Protein AF-A0A7W1UPL9-F1 (afdb_monomer)

Mean predicted aligned error: 12.99 Å

Secondary structure (DSSP, 8-state):
------------TTSPPHHHHHHH--TTS-SSSSGGGGGSS-SS---SS-TT---TTTTSSGGGGGGT-S-GGGSTT-S----

pLDDT: mean 77.08, std 13.15, range [40.12, 90.31]

Structure (mmCIF, N/CA/C/O backbone):
data_AF-A0A7W1UPL9-F1
#
_entry.id   AF-A0A7W1UPL9-F1
#
loop_
_atom_site.group_PDB
_atom_site.id
_atom_site.type_symbol
_atom_site.label_atom_id
_atom_site.label_alt_id
_atom_site.label_comp_id
_atom_site.label_asym_id
_atom_site.label_entity_id
_atom_site.label_seq_id
_atom_site.pdbx_PDB_ins_code
_atom_site.Cartn_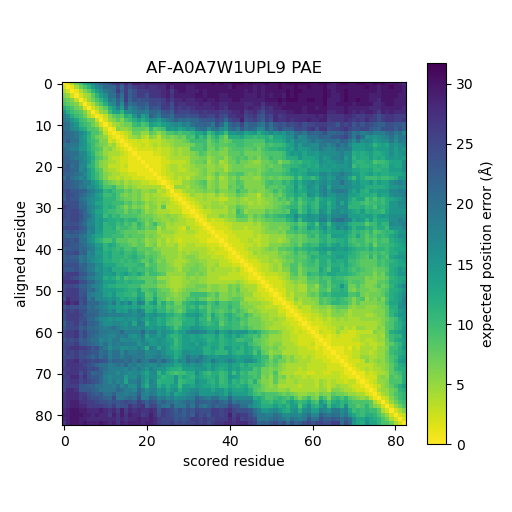x
_atom_site.Cartn_y
_atom_site.Cartn_z
_atom_site.occupancy
_atom_site.B_iso_or_equiv
_atom_site.auth_seq_id
_atom_site.auth_comp_id
_atom_site.auth_asym_id
_atom_site.auth_atom_id
_atom_site.pdbx_PDB_model_num
ATOM 1 N N . MET A 1 1 ? 17.906 -39.335 42.288 1.00 40.75 1 MET A N 1
ATOM 2 C CA . MET A 1 1 ? 18.423 -38.921 40.965 1.00 40.75 1 MET A CA 1
ATOM 3 C C . MET A 1 1 ? 17.277 -38.281 40.199 1.00 40.75 1 MET A C 1
ATOM 5 O O . MET A 1 1 ? 16.232 -38.906 40.189 1.00 40.75 1 MET A O 1
ATOM 9 N N . ARG A 1 2 ? 17.506 -37.078 39.632 1.00 42.16 2 ARG A N 1
ATOM 10 C CA . ARG A 1 2 ? 16.833 -36.444 38.467 1.00 42.16 2 ARG A CA 1
ATOM 11 C C . ARG A 1 2 ? 15.298 -36.560 38.405 1.00 42.16 2 ARG A C 1
ATOM 13 O O . ARG A 1 2 ? 14.772 -37.639 38.210 1.00 42.16 2 ARG A O 1
ATOM 20 N N . GLY A 1 3 ? 14.541 -35.482 38.580 1.00 50.34 3 GLY A N 1
ATOM 21 C CA . GLY A 1 3 ? 14.549 -34.310 37.699 1.00 50.34 3 GLY A CA 1
ATOM 22 C C . GLY A 1 3 ? 13.333 -34.430 36.775 1.00 50.34 3 GLY A C 1
ATOM 23 O O . GLY A 1 3 ? 13.289 -35.348 35.968 1.00 50.34 3 GLY A O 1
ATOM 24 N N . GLY A 1 4 ? 12.341 -33.559 36.947 1.00 40.12 4 GLY A N 1
ATOM 25 C CA . GLY A 1 4 ? 11.119 -33.525 36.143 1.00 40.12 4 GLY A CA 1
ATOM 26 C C . GLY A 1 4 ? 10.641 -32.08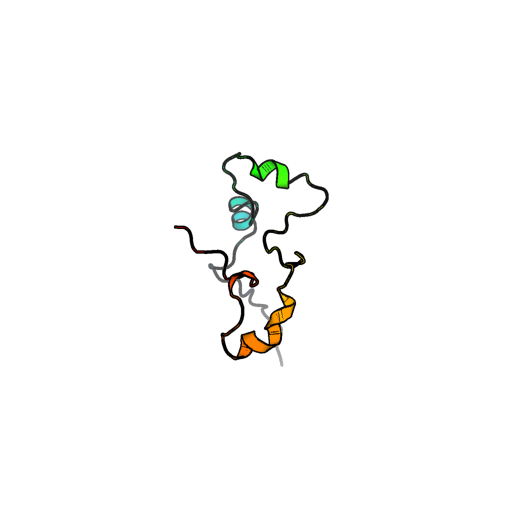3 36.060 1.00 40.12 4 GLY A C 1
ATOM 27 O O . GLY A 1 4 ? 10.381 -31.463 37.087 1.00 40.12 4 GLY A O 1
ATOM 28 N N . SER A 1 5 ? 10.686 -31.563 34.844 1.00 50.34 5 SER A N 1
ATOM 29 C CA . SER A 1 5 ? 10.645 -30.172 34.412 1.00 50.34 5 SER A CA 1
ATOM 30 C C . SER A 1 5 ? 9.447 -29.389 34.950 1.00 50.34 5 SER A C 1
ATOM 32 O O . SER A 1 5 ? 8.306 -29.811 34.807 1.00 50.34 5 SER A O 1
ATOM 34 N N . LYS A 1 6 ? 9.709 -28.223 35.550 1.00 50.28 6 LYS A N 1
ATOM 35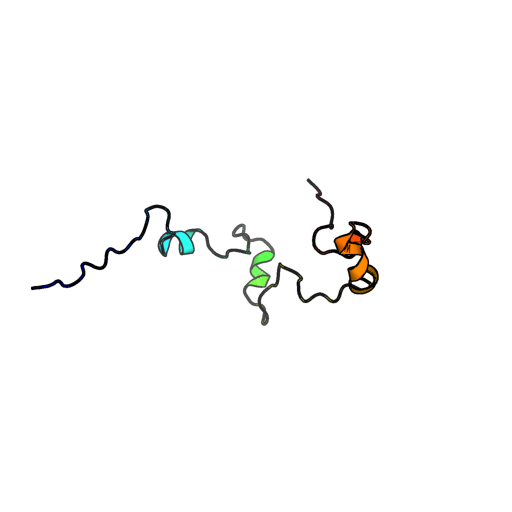 C CA . LYS A 1 6 ? 8.734 -27.131 35.529 1.00 50.28 6 LYS A CA 1
ATOM 36 C C . LYS A 1 6 ? 8.898 -26.491 34.164 1.00 50.28 6 LYS A C 1
ATOM 38 O O . LYS A 1 6 ? 9.872 -25.765 33.972 1.00 50.28 6 LYS A O 1
ATOM 43 N N . ASP A 1 7 ? 8.012 -26.819 33.237 1.00 53.53 7 ASP A N 1
ATOM 44 C CA . ASP A 1 7 ? 7.846 -26.034 32.023 1.00 53.53 7 ASP A CA 1
ATOM 45 C C . ASP A 1 7 ? 7.528 -24.605 32.483 1.00 53.53 7 ASP A C 1
ATOM 47 O O . ASP A 1 7 ? 6.525 -24.339 33.144 1.00 53.53 7 ASP A O 1
ATOM 51 N N . GLN A 1 8 ? 8.516 -23.726 32.338 1.00 58.84 8 GLN A N 1
ATOM 52 C CA . GLN A 1 8 ? 8.350 -22.299 32.548 1.00 58.84 8 GLN A CA 1
ATOM 53 C C . GLN A 1 8 ? 7.692 -21.799 31.270 1.00 58.84 8 GLN A C 1
ATOM 55 O O . GLN A 1 8 ? 8.380 -21.678 30.253 1.00 58.84 8 GLN A O 1
ATOM 60 N N . ASP A 1 9 ? 6.384 -21.557 31.316 1.00 60.12 9 ASP A N 1
ATOM 61 C CA . ASP A 1 9 ? 5.711 -20.748 30.307 1.00 60.12 9 ASP A CA 1
ATOM 62 C C . ASP A 1 9 ? 6.453 -19.405 30.248 1.00 60.12 9 ASP A C 1
ATOM 64 O O . ASP A 1 9 ? 6.373 -18.581 31.158 1.00 60.12 9 ASP A O 1
ATOM 68 N N . ASN A 1 10 ? 7.293 -19.241 29.222 1.00 64.56 10 ASN A N 1
ATOM 69 C CA . ASN A 1 10 ? 8.062 -18.028 28.942 1.00 64.56 10 ASN A CA 1
ATOM 70 C C . ASN A 1 10 ? 7.158 -17.010 28.236 1.00 64.56 10 ASN A C 1
ATOM 72 O O . ASN A 1 10 ? 7.518 -16.489 27.189 1.00 64.56 10 ASN A O 1
ATOM 76 N N . THR A 1 11 ? 5.967 -16.767 28.774 1.00 68.44 11 THR A N 1
ATOM 77 C CA . THR A 1 11 ? 5.107 -15.696 28.278 1.00 68.44 11 THR A CA 1
ATOM 78 C C . THR A 1 11 ? 5.560 -14.408 28.945 1.00 68.44 11 THR A C 1
ATOM 80 O O . THR A 1 11 ? 5.447 -14.256 30.166 1.00 68.44 11 THR A O 1
ATOM 83 N N . SER A 1 12 ? 6.161 -13.523 28.163 1.00 79.31 12 SER A N 1
ATOM 84 C CA . SER A 1 12 ? 6.537 -12.190 28.613 1.00 79.31 12 SER A CA 1
ATOM 85 C C . SER A 1 12 ? 5.296 -11.297 28.667 1.00 79.31 12 SER A C 1
ATOM 87 O O . SER A 1 12 ? 4.346 -11.511 27.923 1.00 79.31 12 SER A O 1
ATOM 89 N N . GLU A 1 13 ? 5.297 -10.266 29.516 1.00 78.12 13 GLU A N 1
ATOM 90 C CA . GLU A 1 13 ? 4.205 -9.270 29.549 1.00 78.12 13 GLU A CA 1
ATOM 91 C C . GLU A 1 13 ? 4.053 -8.504 28.220 1.00 78.12 13 GLU A C 1
ATOM 93 O O . GLU A 1 13 ? 3.085 -7.774 28.038 1.00 78.12 13 GLU A O 1
ATOM 98 N N . SER A 1 14 ? 5.010 -8.658 27.302 1.00 84.88 14 SER A N 1
ATOM 99 C CA . SER A 1 14 ? 4.983 -8.082 25.959 1.00 84.88 14 SER A CA 1
ATOM 100 C C . SER A 1 14 ? 4.258 -8.960 24.934 1.00 84.88 14 SER A C 1
ATOM 102 O O . SER A 1 14 ? 4.046 -8.507 23.810 1.00 84.88 14 SER A O 1
ATOM 104 N N . ASP A 1 15 ? 3.932 -10.209 25.273 1.00 89.38 15 ASP A N 1
ATOM 105 C CA . ASP A 1 15 ? 3.259 -11.120 24.351 1.00 89.38 15 ASP A CA 1
ATOM 106 C C . ASP A 1 15 ? 1.768 -10.774 24.280 1.00 89.38 15 ASP A C 1
ATOM 108 O O . ASP A 1 15 ? 1.101 -10.638 25.305 1.00 89.38 15 ASP A O 1
ATOM 112 N N . LEU A 1 16 ? 1.243 -10.643 23.059 1.00 86.62 16 LEU A N 1
ATOM 113 C CA . LEU A 1 16 ? -0.168 -10.336 22.836 1.00 86.62 16 LEU A CA 1
ATOM 114 C C . LEU A 1 16 ? -1.049 -11.485 23.330 1.00 86.62 16 LEU A C 1
ATOM 116 O O . LEU A 1 16 ? -0.845 -12.650 22.974 1.00 86.62 16 LEU A O 1
ATOM 120 N N . THR A 1 17 ? -2.053 -11.145 24.130 1.00 90.12 17 THR A N 1
ATOM 121 C CA . THR A 1 17 ? -3.090 -12.076 24.566 1.00 90.12 17 THR A CA 1
ATOM 122 C C . THR A 1 17 ? -4.191 -12.202 23.512 1.00 90.12 17 THR A C 1
ATOM 124 O O 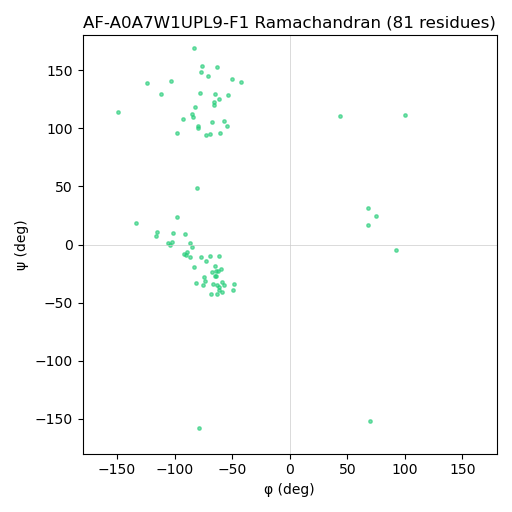. THR A 1 17 ? -4.267 -11.425 22.560 1.00 90.12 17 THR A O 1
ATOM 127 N N . GLN A 1 18 ? -5.078 -13.185 23.685 1.00 87.81 18 GLN A N 1
ATOM 128 C CA . GLN A 1 18 ? -6.251 -13.310 22.817 1.00 87.81 18 GLN A CA 1
ATOM 129 C C . GLN A 1 18 ? -7.161 -12.078 22.920 1.00 87.81 18 GLN A C 1
ATOM 131 O O . GLN A 1 18 ? -7.636 -11.600 21.898 1.00 87.81 18 GLN A O 1
ATOM 136 N N . ASP A 1 19 ? -7.330 -11.526 24.126 1.00 88.81 19 ASP A N 1
ATOM 137 C CA . ASP A 1 19 ? -8.116 -10.307 24.338 1.00 88.81 19 ASP A CA 1
ATOM 138 C C . ASP A 1 19 ? -7.488 -9.100 23.611 1.00 88.81 19 ASP A C 1
ATOM 140 O O . ASP A 1 19 ? -8.209 -8.256 23.082 1.00 88.81 19 ASP A O 1
ATOM 144 N N . ASP A 1 20 ? -6.151 -9.028 23.536 1.00 89.25 20 ASP A N 1
ATOM 145 C CA . ASP A 1 20 ? -5.449 -7.970 22.795 1.00 89.25 20 ASP A CA 1
ATOM 146 C C . ASP A 1 20 ? -5.658 -8.101 21.283 1.00 89.25 20 ASP A C 1
ATOM 148 O O . ASP A 1 20 ? -5.891 -7.103 20.602 1.00 89.25 20 ASP A O 1
ATOM 152 N N . LEU A 1 21 ? -5.594 -9.326 20.752 1.00 86.62 21 LEU A N 1
ATOM 153 C CA . LEU A 1 21 ? -5.864 -9.599 19.337 1.00 86.62 21 LEU A CA 1
ATOM 154 C C . LEU A 1 21 ? -7.311 -9.252 18.972 1.00 86.62 21 LEU A C 1
ATOM 156 O O . LEU A 1 21 ? -7.549 -8.622 17.944 1.00 86.62 21 LEU A O 1
ATOM 160 N N . ASP A 1 22 ? -8.262 -9.599 19.837 1.00 85.69 22 ASP A N 1
ATOM 161 C CA . ASP A 1 22 ? -9.678 -9.295 19.635 1.00 85.69 22 ASP A CA 1
ATOM 162 C C . ASP A 1 22 ? -9.945 -7.778 19.701 1.00 85.69 22 ASP A C 1
ATOM 164 O O . ASP A 1 22 ? -10.787 -7.262 18.966 1.00 85.69 22 ASP A O 1
ATOM 168 N N . ALA A 1 23 ? -9.205 -7.043 20.541 1.00 87.12 23 ALA A N 1
ATOM 169 C CA . ALA A 1 23 ? -9.280 -5.584 20.625 1.00 87.12 23 ALA A CA 1
ATOM 170 C C . ALA A 1 23 ? -8.615 -4.866 19.436 1.00 87.12 23 ALA A C 1
ATOM 172 O O . ALA A 1 23 ? -9.043 -3.770 19.070 1.00 87.12 23 ALA A O 1
ATOM 173 N N . LEU A 1 24 ? -7.569 -5.459 18.850 1.00 85.81 24 LEU A N 1
ATOM 174 C CA . LEU A 1 24 ? -6.881 -4.939 17.663 1.00 85.81 24 LEU A CA 1
ATOM 175 C C . LEU A 1 24 ? -7.690 -5.138 16.379 1.00 85.81 24 LEU A C 1
ATOM 177 O O . LEU A 1 24 ? -7.538 -4.348 15.450 1.00 85.81 24 LEU A O 1
ATOM 181 N N . GLY A 1 25 ? -8.543 -6.162 16.329 1.00 82.19 25 GLY A N 1
ATOM 182 C CA . GLY A 1 25 ? -9.355 -6.462 15.157 1.00 82.19 25 GLY A CA 1
ATOM 183 C C . GLY A 1 25 ? -8.533 -6.974 13.970 1.00 82.19 25 GLY A C 1
ATOM 184 O O . GLY A 1 25 ? -7.487 -7.612 14.112 1.00 82.19 25 GL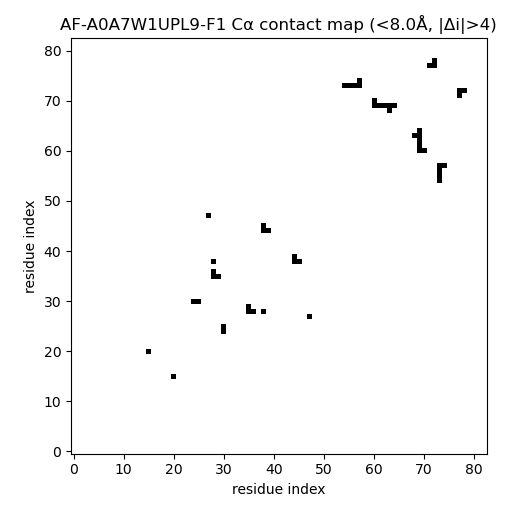Y A O 1
ATOM 185 N N . SER A 1 26 ? -9.044 -6.726 12.769 1.00 79.81 26 SER A N 1
ATOM 186 C CA . SER A 1 26 ? -8.439 -7.126 11.499 1.00 79.81 26 SER A CA 1
ATOM 187 C C . SER A 1 26 ? -7.112 -6.393 11.264 1.00 79.81 26 SER A C 1
ATOM 189 O O . SER A 1 26 ? -7.088 -5.170 11.196 1.00 79.81 26 SER A O 1
ATOM 191 N N . LYS A 1 27 ? -6.005 -7.123 11.078 1.00 77.06 27 LYS A N 1
ATOM 192 C CA . LYS A 1 27 ? -4.664 -6.529 10.898 1.00 77.06 27 LYS A CA 1
ATOM 193 C C . LYS A 1 27 ? -4.560 -5.549 9.717 1.00 77.06 27 LYS A C 1
ATOM 195 O O . LYS A 1 27 ? -3.812 -4.582 9.812 1.00 77.06 27 LYS A O 1
ATOM 200 N N . ASP A 1 28 ? -5.288 -5.810 8.635 1.00 77.75 28 ASP A N 1
ATOM 201 C CA . ASP A 1 28 ? -5.156 -5.080 7.367 1.00 77.75 28 ASP A CA 1
ATOM 202 C C . ASP A 1 28 ? -6.415 -4.281 6.980 1.00 77.75 28 ASP A C 1
ATOM 204 O O . ASP A 1 28 ? -6.512 -3.803 5.855 1.00 77.75 28 ASP A O 1
ATOM 208 N N . LEU A 1 29 ? -7.390 -4.138 7.888 1.00 82.44 29 LEU A N 1
ATOM 209 C CA . LEU A 1 29 ? -8.613 -3.367 7.635 1.00 82.44 29 LEU A CA 1
ATOM 210 C C . LEU A 1 29 ? -8.772 -2.283 8.690 1.00 82.44 29 LEU A C 1
ATOM 212 O O . LEU A 1 29 ? -8.547 -2.523 9.878 1.00 82.44 29 LEU A O 1
ATOM 216 N N . SER A 1 30 ? -9.187 -1.092 8.266 1.00 82.69 30 SER A N 1
ATOM 217 C CA . SER A 1 30 ? -9.580 -0.065 9.220 1.00 82.69 30 SER A CA 1
ATOM 218 C C . SER A 1 30 ? -10.911 -0.437 9.889 1.00 82.69 30 SER A C 1
ATOM 220 O O . SER A 1 30 ? -11.790 -1.042 9.285 1.00 82.69 30 SER A O 1
ATOM 222 N N . MET A 1 31 ? -11.057 -0.089 11.171 1.00 80.19 31 MET A N 1
ATOM 223 C CA . MET A 1 31 ? -12.307 -0.269 11.931 1.00 80.19 31 MET A CA 1
ATOM 224 C C . MET A 1 31 ? -13.138 1.025 11.984 1.00 80.19 31 MET A C 1
ATOM 226 O O . MET A 1 31 ? -13.896 1.246 12.931 1.00 80.19 31 MET A O 1
ATOM 230 N N . ASP A 1 32 ? -12.957 1.935 11.024 1.00 86.25 32 ASP A N 1
ATOM 231 C CA . ASP A 1 32 ? -13.657 3.227 11.004 1.00 86.25 32 ASP A CA 1
ATOM 232 C C . ASP A 1 32 ? -15.054 3.157 10.356 1.00 86.25 32 ASP A C 1
ATOM 234 O O . ASP A 1 32 ? -15.798 4.143 10.383 1.00 86.25 32 ASP A O 1
ATOM 238 N N . GLY A 1 33 ? -15.434 1.974 9.854 1.00 81.81 33 GLY A N 1
ATOM 239 C CA . GLY A 1 33 ? -16.696 1.725 9.162 1.00 81.81 33 GLY A CA 1
ATOM 240 C C . GLY A 1 33 ? -16.736 2.290 7.740 1.00 81.81 33 GLY A C 1
ATOM 241 O O . GLY A 1 33 ? -17.822 2.626 7.260 1.00 81.81 33 GLY A O 1
ATOM 242 N N . GLY A 1 34 ? -15.573 2.465 7.110 1.00 85.31 34 GLY A N 1
ATOM 243 C CA . GLY A 1 34 ? -15.418 2.863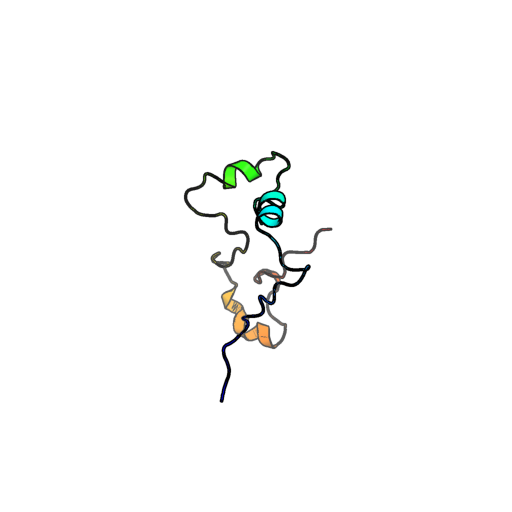 5.716 1.00 85.31 34 GLY A CA 1
ATOM 244 C C . GLY A 1 34 ? -15.621 1.725 4.711 1.00 85.31 34 GLY A C 1
ATOM 245 O O . GLY A 1 34 ? -16.265 0.713 4.987 1.00 85.31 34 GLY A O 1
ATOM 246 N N . ASP A 1 35 ? -15.061 1.915 3.516 1.00 85.00 35 ASP A N 1
ATOM 247 C CA . ASP A 1 35 ? -15.243 1.011 2.369 1.00 85.00 35 ASP A CA 1
ATOM 248 C C . ASP A 1 35 ? -14.480 -0.325 2.531 1.00 85.00 35 ASP A C 1
ATOM 250 O O . ASP A 1 35 ? -14.742 -1.294 1.819 1.00 85.00 35 ASP A O 1
ATOM 254 N N . ASP A 1 36 ? -13.551 -0.398 3.486 1.00 84.31 36 ASP A N 1
ATOM 255 C CA . ASP A 1 36 ? -12.709 -1.564 3.773 1.00 84.31 36 ASP A CA 1
ATOM 256 C C . ASP A 1 36 ? -13.525 -2.782 4.244 1.00 84.31 36 ASP A C 1
ATOM 258 O O . ASP A 1 36 ? -13.083 -3.921 4.093 1.00 84.31 36 ASP A O 1
ATOM 262 N N . GLU A 1 37 ? -14.728 -2.565 4.783 1.00 84.38 37 GLU A N 1
ATOM 263 C CA . GLU A 1 37 ? -15.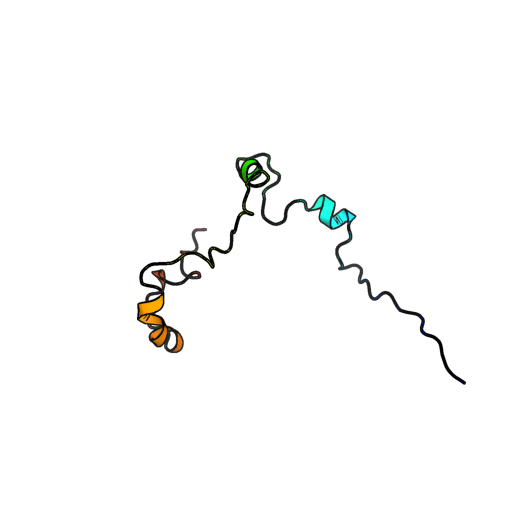641 -3.622 5.241 1.00 84.38 37 GLU A CA 1
ATOM 264 C C . GLU A 1 37 ? -16.009 -4.595 4.108 1.00 84.38 37 GLU A C 1
ATOM 266 O O . GLU A 1 37 ? -16.136 -5.801 4.329 1.00 84.38 37 GLU A O 1
ATOM 271 N N . ASP A 1 38 ? -16.088 -4.108 2.865 1.00 85.69 38 ASP A N 1
ATOM 272 C CA . ASP A 1 38 ? -16.381 -4.939 1.691 1.00 85.69 38 ASP A CA 1
ATOM 273 C C . ASP A 1 38 ? -15.265 -5.971 1.413 1.00 85.69 38 ASP A C 1
ATOM 275 O O . ASP A 1 38 ? -15.479 -6.971 0.718 1.00 85.69 38 ASP A O 1
ATOM 279 N N . LEU A 1 39 ? -14.064 -5.768 1.970 1.00 86.12 39 LEU A N 1
ATOM 280 C CA . LEU A 1 39 ? -12.939 -6.697 1.852 1.00 86.12 39 LEU A CA 1
ATOM 281 C C . LEU A 1 39 ? -13.069 -7.920 2.773 1.00 86.12 39 LEU A C 1
ATOM 283 O O . LEU A 1 39 ? -12.303 -8.869 2.597 1.00 86.12 39 LEU A O 1
ATOM 287 N N . LEU A 1 40 ? -14.021 -7.936 3.715 1.00 82.94 40 LEU A N 1
ATOM 288 C CA . LEU A 1 40 ? -14.272 -9.078 4.605 1.00 82.94 40 LEU A CA 1
ATOM 289 C C . LEU A 1 40 ? -14.998 -10.234 3.901 1.00 82.94 40 LEU A C 1
ATOM 291 O O . LEU A 1 40 ? -14.712 -11.398 4.176 1.00 82.94 40 LEU A O 1
ATOM 295 N N . ASP A 1 41 ? -15.903 -9.918 2.971 1.00 84.38 41 ASP A N 1
ATOM 296 C CA . ASP A 1 41 ? -16.839 -10.880 2.366 1.00 84.38 41 ASP A CA 1
ATOM 297 C C . ASP A 1 41 ? -16.423 -11.363 0.960 1.00 84.38 41 ASP A C 1
ATOM 299 O O . ASP A 1 41 ? -17.185 -12.035 0.255 1.00 84.38 41 ASP A O 1
ATOM 303 N N . ARG A 1 42 ? -15.203 -11.047 0.516 1.00 86.75 42 ARG A N 1
ATOM 304 C CA . ARG A 1 42 ? -14.685 -11.489 -0.791 1.00 86.75 42 ARG A CA 1
ATOM 305 C C . ARG A 1 42 ? -14.240 -12.955 -0.777 1.00 86.75 42 ARG A C 1
ATOM 307 O O . ARG A 1 42 ? -13.716 -13.465 0.205 1.00 86.75 42 ARG A O 1
ATOM 314 N N . GLU A 1 43 ? -14.377 -13.624 -1.924 1.00 88.25 43 GLU A N 1
ATOM 315 C CA . GLU A 1 43 ? -13.977 -15.033 -2.104 1.00 88.25 43 GLU A CA 1
ATOM 316 C C . GLU A 1 43 ? -12.472 -15.265 -1.885 1.00 88.25 43 GLU A C 1
ATOM 318 O O . GLU A 1 43 ? -12.059 -16.287 -1.340 1.00 88.25 43 GLU A O 1
ATOM 323 N N . HIS A 1 44 ? -11.650 -14.303 -2.300 1.00 83.88 44 HIS A N 1
ATOM 324 C CA . HIS A 1 44 ? -10.197 -14.349 -2.161 1.00 83.88 44 HIS A CA 1
ATOM 325 C C . HIS A 1 44 ? -9.748 -13.306 -1.162 1.00 83.88 44 HIS A C 1
ATOM 327 O O . HIS A 1 44 ? -10.099 -12.155 -1.364 1.00 83.88 44 HIS A O 1
ATOM 333 N N . ALA A 1 45 ? -8.938 -13.660 -0.165 1.00 82.94 45 ALA A N 1
ATOM 334 C CA . ALA A 1 45 ? -8.371 -12.685 0.766 1.00 82.94 45 ALA A CA 1
ATOM 335 C C . ALA A 1 45 ? -7.725 -11.499 0.023 1.00 82.94 45 ALA A C 1
ATOM 337 O O . ALA A 1 45 ? -7.136 -11.669 -1.048 1.00 82.94 45 ALA A O 1
ATOM 338 N N . ALA A 1 46 ? -7.870 -10.294 0.576 1.00 81.44 46 ALA A N 1
ATOM 339 C CA . ALA A 1 46 ? -7.201 -9.120 0.036 1.00 81.44 46 ALA A CA 1
ATOM 340 C C . ALA A 1 46 ? -5.681 -9.280 0.202 1.00 81.44 46 ALA A C 1
ATOM 342 O O . ALA A 1 46 ? -5.192 -9.437 1.319 1.00 81.44 46 ALA A O 1
ATOM 343 N N . ASP A 1 47 ? -4.948 -9.266 -0.912 1.00 83.81 47 ASP A N 1
ATOM 344 C CA . ASP A 1 47 ? -3.490 -9.193 -0.907 1.00 83.81 47 ASP A CA 1
ATOM 345 C C . ASP A 1 47 ? -3.061 -7.727 -1.000 1.00 83.81 47 ASP A C 1
ATOM 347 O O . ASP A 1 47 ? -3.210 -7.088 -2.043 1.00 83.81 47 ASP A O 1
ATOM 351 N N . PHE A 1 48 ? -2.543 -7.199 0.106 1.00 81.88 48 PHE A N 1
ATOM 352 C CA . PHE A 1 48 ? -1.993 -5.846 0.178 1.00 81.88 48 PHE A CA 1
ATOM 353 C C . PHE A 1 48 ? -0.499 -5.795 -0.170 1.00 81.88 48 PHE A C 1
ATOM 355 O O . PHE A 1 48 ? 0.064 -4.707 -0.251 1.00 81.88 48 PHE A O 1
ATOM 362 N N . SER A 1 49 ? 0.150 -6.950 -0.368 1.00 81.25 49 SER A N 1
ATOM 363 C CA . SER A 1 49 ? 1.571 -7.020 -0.722 1.00 81.25 49 SER A CA 1
ATOM 364 C C . SER A 1 49 ? 1.815 -6.794 -2.212 1.00 81.25 49 SER A C 1
ATOM 366 O O . SER A 1 49 ? 2.831 -6.210 -2.574 1.00 81.25 49 SER A O 1
ATOM 368 N N . GLY A 1 50 ? 0.884 -7.222 -3.075 1.00 77.50 50 GLY A N 1
ATOM 369 C CA . GLY A 1 50 ? 1.014 -7.076 -4.525 1.00 77.50 50 GLY A CA 1
ATOM 370 C C . GLY A 1 50 ? 2.129 -7.932 -5.133 1.00 77.50 50 GLY A C 1
ATOM 371 O O . GLY A 1 50 ? 2.526 -7.672 -6.265 1.00 77.50 50 GLY A O 1
ATOM 372 N N . ASN A 1 51 ? 2.622 -8.942 -4.407 1.00 77.06 51 ASN A N 1
ATOM 373 C CA . ASN A 1 51 ? 3.733 -9.800 -4.837 1.00 77.06 51 ASN A CA 1
ATOM 374 C C . ASN A 1 51 ? 3.399 -10.650 -6.072 1.00 77.06 51 ASN A C 1
ATOM 376 O O . ASN A 1 51 ? 4.296 -11.016 -6.823 1.00 77.06 51 ASN A O 1
ATOM 380 N N . ASP A 1 52 ? 2.117 -10.958 -6.280 1.00 78.31 52 ASP A N 1
ATOM 381 C CA . ASP A 1 52 ? 1.645 -11.775 -7.403 1.00 78.31 52 ASP A CA 1
ATOM 382 C C . ASP A 1 52 ? 1.266 -10.925 -8.639 1.00 78.31 52 ASP A C 1
ATOM 384 O O . ASP A 1 52 ? 0.655 -11.431 -9.586 1.00 78.31 52 ASP A O 1
ATOM 388 N N . LEU A 1 53 ? 1.575 -9.621 -8.642 1.00 78.56 53 LEU A N 1
ATOM 389 C CA . LEU A 1 53 ? 1.325 -8.740 -9.783 1.00 78.56 53 LEU A CA 1
ATOM 390 C C . LEU A 1 53 ? 2.447 -8.872 -10.820 1.00 78.56 53 LEU A C 1
ATOM 392 O O . LEU A 1 53 ? 3.594 -8.536 -10.554 1.00 78.56 53 LEU A O 1
ATOM 396 N N . ASP A 1 54 ? 2.087 -9.307 -12.025 1.00 79.00 54 ASP A N 1
ATOM 397 C CA . ASP A 1 54 ? 2.978 -9.334 -13.188 1.00 79.00 54 ASP A CA 1
ATOM 398 C C . ASP A 1 54 ? 3.190 -7.894 -13.700 1.00 79.00 54 ASP A C 1
ATOM 400 O O . ASP A 1 54 ? 2.336 -7.338 -14.404 1.00 79.00 54 ASP A O 1
ATOM 404 N N . VAL A 1 55 ? 4.268 -7.242 -13.246 1.00 77.19 55 VAL A N 1
ATOM 405 C CA . VAL A 1 55 ? 4.623 -5.861 -13.607 1.00 77.19 55 VAL A CA 1
ATOM 406 C C . VAL A 1 55 ? 5.409 -5.887 -14.925 1.00 77.19 55 VAL A C 1
ATOM 408 O O . VAL A 1 55 ? 6.534 -6.376 -14.966 1.00 77.19 55 VAL A O 1
ATOM 411 N N . PRO A 1 56 ? 4.862 -5.361 -16.037 1.00 80.12 56 PRO A N 1
ATOM 412 C CA . PRO A 1 56 ? 5.543 -5.439 -17.322 1.00 80.12 56 PRO A CA 1
ATOM 413 C C . PRO A 1 56 ? 6.883 -4.708 -17.280 1.00 80.12 56 PRO A C 1
ATOM 415 O O . PRO A 1 56 ? 6.916 -3.512 -17.012 1.00 80.12 56 PRO A O 1
ATOM 418 N N . GLY A 1 57 ? 7.960 -5.409 -17.629 1.00 79.19 57 GLY A N 1
ATOM 419 C CA . GLY A 1 57 ? 9.302 -4.833 -17.656 1.00 79.19 57 GLY A CA 1
ATOM 420 C C . GLY A 1 57 ? 10.100 -5.005 -16.366 1.00 79.19 57 GLY A C 1
ATOM 421 O O . GLY A 1 57 ? 11.283 -4.705 -16.406 1.00 79.19 57 GLY A O 1
ATOM 422 N N . SER A 1 58 ? 9.509 -5.558 -15.298 1.00 80.81 58 SER A N 1
ATOM 423 C CA . SER A 1 58 ? 10.200 -5.790 -14.019 1.00 80.81 58 SER A CA 1
ATOM 424 C C . SER A 1 58 ? 11.268 -6.873 -14.045 1.00 80.81 58 SER A C 1
ATOM 426 O O . SER A 1 58 ? 11.952 -7.030 -13.057 1.00 80.81 58 SER A O 1
ATOM 428 N N . GLU A 1 59 ? 11.356 -7.654 -15.124 1.00 85.19 59 GLU A N 1
ATOM 429 C CA . GLU A 1 59 ? 12.374 -8.698 -15.319 1.00 85.19 59 GLU A CA 1
ATOM 430 C C . GLU A 1 59 ? 13.457 -8.287 -16.338 1.00 85.19 59 GLU A C 1
ATOM 432 O O . GLU A 1 59 ? 14.314 -9.087 -16.719 1.00 85.19 59 GLU A O 1
ATOM 437 N N . LEU A 1 60 ? 1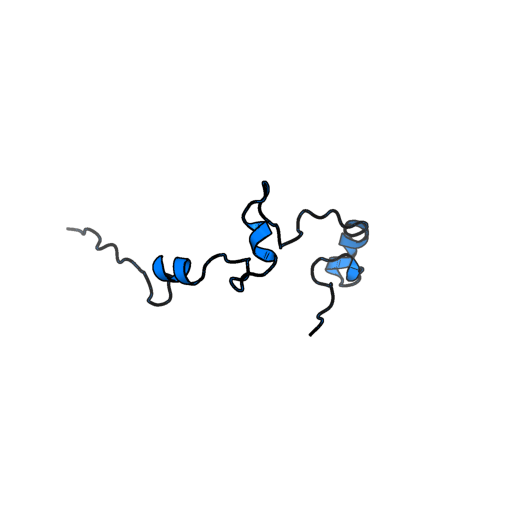3.377 -7.069 -16.894 1.00 88.00 60 LEU A N 1
ATOM 438 C CA . LEU A 1 60 ? 14.258 -6.640 -17.989 1.00 88.00 60 LEU A CA 1
ATOM 439 C C . LEU A 1 60 ? 15.621 -6.132 -17.507 1.00 88.00 60 LEU A C 1
ATOM 441 O O . LEU A 1 60 ? 16.554 -6.073 -18.311 1.00 88.00 60 LEU A O 1
ATOM 445 N N . ASP A 1 61 ? 15.717 -5.769 -16.236 1.00 82.44 61 ASP A N 1
ATOM 446 C CA . ASP A 1 61 ? 16.842 -5.108 -15.582 1.00 82.44 61 ASP A CA 1
ATOM 447 C C . ASP A 1 61 ? 17.217 -5.747 -14.232 1.00 82.44 61 ASP A C 1
ATOM 449 O O . ASP A 1 61 ? 17.989 -5.163 -13.476 1.00 82.44 61 ASP A O 1
ATOM 453 N N . ASP A 1 62 ? 16.785 -6.992 -13.985 1.00 87.06 62 ASP A N 1
ATOM 454 C CA . ASP A 1 62 ? 17.196 -7.817 -12.831 1.00 87.06 62 ASP A CA 1
ATOM 455 C C . ASP A 1 62 ? 18.725 -7.857 -12.658 1.00 87.06 62 ASP A C 1
ATOM 457 O O . ASP A 1 62 ? 19.258 -7.821 -11.549 1.00 87.06 62 ASP A O 1
ATOM 461 N N . ASP A 1 63 ? 19.457 -7.930 -13.775 1.00 90.31 63 ASP A N 1
ATOM 462 C CA . ASP A 1 63 ? 20.923 -7.969 -13.780 1.00 90.31 63 ASP A CA 1
ATOM 463 C C . ASP A 1 63 ? 21.546 -6.641 -13.297 1.00 90.31 63 ASP A C 1
ATOM 465 O O . ASP A 1 63 ? 22.691 -6.627 -12.829 1.00 90.31 63 ASP A O 1
ATOM 469 N N . ASP A 1 64 ? 20.810 -5.531 -13.407 1.00 88.69 64 ASP A N 1
ATOM 470 C CA . ASP A 1 64 ? 21.249 -4.193 -13.014 1.00 88.69 64 ASP A CA 1
ATOM 471 C C . ASP A 1 64 ? 20.898 -3.859 -11.544 1.00 88.69 64 ASP A C 1
ATOM 473 O O . ASP A 1 64 ? 21.462 -2.901 -11.001 1.00 88.69 64 ASP A O 1
ATOM 477 N N . GLU A 1 65 ? 20.096 -4.695 -10.859 1.00 86.44 65 GLU A N 1
ATOM 478 C CA . GLU A 1 65 ? 19.771 -4.556 -9.425 1.00 86.44 65 GLU A CA 1
ATOM 479 C C . GLU A 1 65 ? 21.023 -4.595 -8.533 1.00 86.44 65 GLU A C 1
ATOM 481 O O . GLU A 1 65 ? 21.163 -3.829 -7.576 1.00 86.44 65 GLU A O 1
ATOM 486 N N . GLU A 1 66 ? 21.983 -5.483 -8.835 1.00 86.44 66 GLU A N 1
ATOM 487 C CA . GLU A 1 66 ? 23.199 -5.633 -8.016 1.00 86.44 66 GLU A CA 1
ATOM 488 C C . GLU A 1 66 ? 24.052 -4.351 -8.028 1.00 86.44 66 GLU A C 1
ATOM 490 O O . GLU A 1 66 ? 24.797 -4.069 -7.081 1.00 86.44 66 GLU A O 1
ATOM 495 N N . ILE A 1 67 ? 23.946 -3.565 -9.101 1.00 89.38 67 ILE A N 1
ATOM 496 C CA . ILE A 1 67 ? 24.738 -2.354 -9.316 1.00 89.38 67 ILE A CA 1
ATOM 497 C C . ILE A 1 67 ? 23.950 -1.062 -9.068 1.00 89.38 67 ILE A C 1
ATOM 499 O O . ILE A 1 67 ? 24.545 0.016 -9.173 1.00 89.38 67 ILE A O 1
ATOM 503 N N . GLY A 1 68 ? 22.664 -1.147 -8.710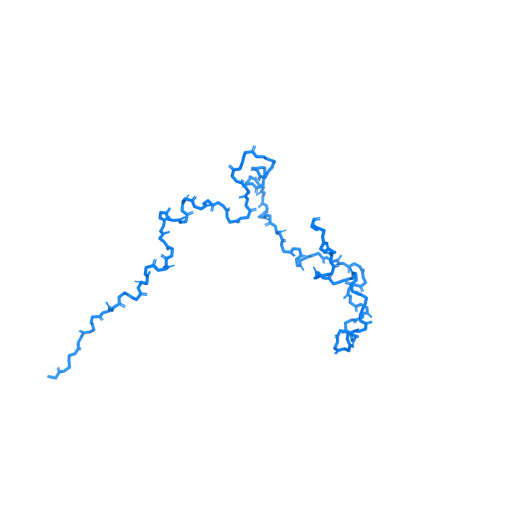 1.00 82.88 68 GLY A N 1
ATOM 504 C CA . GLY A 1 68 ? 21.816 0.016 -8.442 1.00 82.88 68 GLY A CA 1
ATOM 505 C C . GLY A 1 68 ? 21.532 0.846 -9.697 1.00 82.88 68 GLY A C 1
ATOM 506 O O . GLY A 1 68 ? 21.545 2.076 -9.625 1.00 82.88 68 GLY A O 1
ATOM 507 N N . SER A 1 69 ? 21.464 0.205 -10.868 1.00 87.00 69 SER A N 1
ATOM 508 C CA . SER A 1 69 ? 21.212 0.858 -12.166 1.00 87.00 69 SER A CA 1
ATOM 509 C C . SER A 1 69 ? 19.906 0.410 -12.820 1.00 87.00 69 SER A C 1
ATOM 511 O O . SER A 1 69 ? 19.652 0.781 -13.966 1.00 87.00 69 SER A O 1
ATOM 513 N N . GLU A 1 70 ? 19.106 -0.366 -12.097 1.00 86.94 70 GLU A N 1
ATOM 514 C CA . GLU A 1 70 ? 17.765 -0.772 -12.477 1.00 86.94 70 GLU A CA 1
ATOM 515 C C . GLU A 1 70 ? 16.805 0.431 -12.588 1.00 86.94 70 GLU A C 1
ATOM 517 O O . GLU A 1 70 ? 16.985 1.480 -11.959 1.00 86.94 70 GLU A O 1
ATOM 522 N N . ASP A 1 71 ? 15.782 0.298 -13.427 1.00 84.56 71 ASP A N 1
ATOM 523 C CA . ASP A 1 71 ? 14.641 1.198 -13.519 1.00 84.56 71 ASP A CA 1
ATOM 524 C C . ASP A 1 71 ? 13.792 1.051 -12.258 1.00 84.56 71 ASP A C 1
ATOM 526 O O . ASP A 1 71 ? 12.915 0.193 -12.149 1.00 84.56 71 ASP A O 1
ATOM 530 N N . GLU A 1 72 ? 14.060 1.935 -11.298 1.00 82.75 72 GLU A N 1
ATOM 531 C CA . GLU A 1 72 ? 13.414 1.945 -9.991 1.00 82.75 72 GLU A CA 1
ATOM 532 C C . GLU A 1 72 ? 11.879 1.834 -10.088 1.00 82.75 72 GLU A C 1
ATOM 534 O O . GLU A 1 72 ? 11.279 1.174 -9.245 1.00 82.75 72 GLU A O 1
ATOM 539 N N . GLU A 1 73 ? 11.231 2.402 -11.113 1.00 80.69 73 GLU A N 1
ATOM 540 C CA . GLU A 1 73 ? 9.767 2.370 -11.292 1.00 80.69 73 GLU A CA 1
ATOM 541 C C . GLU A 1 73 ? 9.187 0.954 -11.478 1.00 80.69 73 GLU A C 1
ATOM 543 O O . GLU A 1 73 ? 8.003 0.739 -11.190 1.00 80.69 73 GLU A O 1
ATOM 548 N N . ASN A 1 74 ? 9.995 -0.016 -11.921 1.00 78.56 74 ASN A N 1
ATOM 549 C CA . ASN A 1 74 ? 9.568 -1.408 -12.074 1.00 78.56 74 ASN A CA 1
ATOM 550 C C . ASN A 1 74 ? 9.725 -2.234 -10.786 1.00 78.56 74 ASN A C 1
ATOM 552 O O . ASN A 1 74 ? 9.327 -3.399 -10.759 1.00 78.56 74 ASN A O 1
ATOM 556 N N . ASN A 1 75 ? 10.196 -1.615 -9.697 1.00 76.12 75 ASN A N 1
ATOM 557 C CA . ASN A 1 75 ? 10.400 -2.268 -8.410 1.00 76.12 75 ASN A CA 1
ATOM 558 C C . ASN A 1 75 ? 9.303 -1.925 -7.396 1.00 76.12 75 ASN A C 1
ATOM 560 O O . ASN A 1 75 ? 8.874 -0.777 -7.246 1.00 76.12 75 ASN A O 1
ATOM 564 N N . SER A 1 76 ? 8.886 -2.926 -6.612 1.00 69.75 76 SER A N 1
ATOM 565 C CA . SER A 1 76 ? 7.797 -2.806 -5.626 1.00 69.75 76 SER A CA 1
ATOM 566 C C . SER A 1 76 ? 8.045 -1.754 -4.538 1.00 69.75 76 SER A C 1
ATOM 568 O O . SER A 1 76 ? 7.100 -1.290 -3.902 1.00 69.75 76 SER A O 1
ATOM 570 N N . TYR A 1 77 ? 9.303 -1.373 -4.311 1.00 65.12 77 TYR A N 1
ATOM 571 C CA . TYR A 1 77 ? 9.719 -0.439 -3.264 1.00 65.12 77 TYR A CA 1
ATOM 572 C C . TYR A 1 77 ? 9.786 1.033 -3.704 1.00 65.12 77 TYR A C 1
ATOM 574 O O . TYR A 1 77 ? 9.946 1.898 -2.844 1.00 65.12 77 TYR A O 1
ATOM 582 N N . SER A 1 78 ? 9.637 1.339 -4.999 1.00 65.81 78 SER A N 1
ATOM 583 C CA . SER A 1 78 ? 9.902 2.688 -5.540 1.00 65.81 78 SER A CA 1
ATOM 584 C C . SER A 1 78 ? 8.658 3.526 -5.822 1.00 65.81 78 SER A C 1
ATOM 586 O O . SER A 1 78 ? 8.763 4.662 -6.284 1.00 65.81 78 SER A O 1
ATOM 588 N N . ARG A 1 79 ? 7.456 3.013 -5.534 1.00 62.50 79 ARG A N 1
ATOM 589 C CA . ARG A 1 79 ? 6.232 3.816 -5.646 1.00 62.50 79 ARG A CA 1
ATOM 590 C C . ARG A 1 79 ? 6.263 4.914 -4.583 1.00 62.50 79 ARG A C 1
ATOM 592 O O . ARG A 1 79 ? 6.103 4.640 -3.400 1.00 62.50 79 ARG A O 1
ATOM 599 N N . GLY A 1 80 ? 6.530 6.135 -5.048 1.00 57.38 80 GLY A N 1
ATOM 600 C CA . GLY A 1 80 ? 6.960 7.285 -4.258 1.00 57.38 80 GLY A CA 1
ATOM 601 C C . GLY A 1 80 ? 6.260 7.508 -2.916 1.00 57.38 80 GLY A C 1
ATOM 602 O O . GLY A 1 80 ? 5.040 7.423 -2.792 1.00 57.38 80 GLY A O 1
ATOM 603 N N . ASP A 1 81 ? 7.076 7.887 -1.933 1.00 54.12 81 ASP A N 1
ATOM 604 C CA . ASP A 1 81 ? 6.673 8.426 -0.637 1.00 54.12 81 ASP A CA 1
ATOM 605 C C . ASP A 1 81 ? 5.869 9.723 -0.854 1.00 54.12 81 ASP A C 1
ATOM 607 O O . ASP A 1 81 ? 6.419 10.802 -1.093 1.00 54.12 81 ASP A O 1
ATOM 611 N N . THR A 1 82 ? 4.539 9.620 -0.868 1.00 50.81 82 THR A N 1
ATOM 612 C CA . THR A 1 82 ? 3.657 10.786 -0.785 1.00 50.81 82 THR A CA 1
ATOM 613 C C . THR A 1 82 ? 3.202 10.950 0.659 1.00 50.81 82 THR A C 1
ATOM 615 O O . THR A 1 82 ? 2.238 10.309 1.077 1.00 50.81 82 THR A O 1
ATOM 618 N N . ASN A 1 83 ? 3.901 11.812 1.401 1.00 43.59 83 ASN A N 1
ATOM 619 C CA . ASN A 1 83 ? 3.460 12.351 2.692 1.00 43.59 83 ASN A CA 1
ATOM 620 C C . ASN A 1 83 ? 2.331 13.378 2.535 1.00 43.59 83 ASN A C 1
ATOM 622 O O . ASN A 1 83 ? 2.565 14.399 1.843 1.00 43.59 83 ASN A O 1
#

Solvent-accessible surface area (backbone atoms only — not comparable to full-atom values): 5970 Å² total; per-residue (Å²): 131,84,89,82,82,77,82,71,80,83,74,54,96,84,57,81,48,71,70,52,49,64,72,64,52,58,92,90,47,74,89,83,79,59,79,55,61,67,59,73,80,48,97,64,79,80,73,87,79,59,82,86,58,87,57,88,68,46,76,76,38,60,86,31,53,87,74,74,67,39,66,52,82,56,40,95,86,49,74,71,92,82,130

Radius of gyration: 22.4 Å; Cα contacts (8 Å, |Δi|>4): 26; chains: 1; bounding box: 42×51×59 Å

Sequence (83 aa):
MRGGSKDQDNTSESDLTQDDLDALGSKDLSMDGGDDEDLLDREHAADFSGNDLDVPGSELDDDDEEIGSEDEENNSYSRGDTN

Foldseek 3Di:
DDDDDPPDPPDDPPDADPVNDVVVPDPPADPPPDPSVVQVPDPDHDDPQCPPPPQPPLPVCPVCVVVVPDPLVSDSPNPDDDD